Protein AF-A0A5J4UL26-F1 (afdb_monomer)

Solvent-accessible surface area (backbone atoms only — not comparable to full-atom values): 7732 Å² total; per-residue (Å²): 136,84,80,80,78,84,70,82,71,96,70,78,95,77,66,82,80,47,79,74,49,53,71,58,47,52,60,52,36,50,52,36,59,71,44,90,55,64,86,39,31,56,64,30,48,54,52,50,44,49,53,55,70,75,42,87,84,59,65,66,56,48,64,74,66,51,43,64,68,63,38,46,63,38,52,70,43,88,66,84,44,71,52,23,55,46,32,48,51,43,52,50,53,51,36,60,73,70,67,49,80,61,59,60,68,65,44,49,62,51,48,56,50,50,57,50,54,54,51,51,54,52,53,58,63,74,74,109

Organism: NCBI:txid222440

Structure (mmCIF, N/CA/C/O backbone):
data_AF-A0A5J4UL26-F1
#
_entry.id   AF-A0A5J4UL26-F1
#
loop_
_atom_site.group_PDB
_atom_site.id
_atom_site.type_symbol
_atom_site.label_atom_id
_atom_site.label_alt_id
_atom_site.label_comp_id
_atom_site.label_asym_id
_atom_site.label_entity_id
_atom_site.label_seq_id
_atom_site.pdbx_PDB_ins_code
_atom_site.Cartn_x
_atom_site.Cartn_y
_atom_site.Cartn_z
_atom_site.occupancy
_atom_site.B_iso_or_equiv
_atom_site.auth_seq_id
_atom_site.auth_comp_id
_atom_site.auth_asym_id
_atom_site.auth_atom_id
_atom_site.pdbx_PDB_model_num
ATOM 1 N N . MET A 1 1 ? -28.692 -30.839 -34.256 1.00 47.53 1 MET A N 1
ATOM 2 C CA . MET A 1 1 ? -27.497 -29.972 -34.212 1.00 47.53 1 MET A CA 1
ATOM 3 C C . MET A 1 1 ? -27.631 -29.111 -32.969 1.00 47.53 1 MET A C 1
ATOM 5 O O . MET A 1 1 ? -28.395 -28.155 -32.971 1.00 47.53 1 MET A O 1
ATOM 9 N N . GLU A 1 2 ? -27.028 -29.553 -31.869 1.00 42.03 2 GLU A N 1
ATOM 10 C CA . GLU A 1 2 ? -27.125 -28.877 -30.574 1.00 42.03 2 GLU A CA 1
ATOM 11 C C . GLU A 1 2 ? -26.272 -27.605 -30.606 1.00 42.03 2 GLU A C 1
ATOM 13 O O . GLU A 1 2 ? -25.085 -27.645 -30.927 1.00 42.03 2 GLU A O 1
ATOM 18 N N . LYS A 1 3 ? -26.891 -26.452 -30.336 1.00 48.00 3 LYS A N 1
ATOM 19 C CA . LYS A 1 3 ? -26.178 -25.183 -30.181 1.00 48.00 3 LYS A CA 1
ATOM 20 C C . LYS A 1 3 ? -25.558 -25.170 -28.786 1.00 48.00 3 LYS A C 1
ATOM 22 O O . LYS A 1 3 ? -26.253 -24.915 -27.809 1.00 48.00 3 LYS A O 1
ATOM 27 N N . SER A 1 4 ? -24.262 -25.464 -28.705 1.00 47.50 4 SER A N 1
ATOM 28 C CA . SER A 1 4 ? -23.467 -25.239 -27.498 1.00 47.50 4 SER A CA 1
ATOM 29 C C . SER A 1 4 ? -23.417 -23.737 -27.214 1.00 47.50 4 SER A C 1
ATOM 31 O O . SER A 1 4 ? -22.804 -22.964 -27.953 1.00 47.50 4 SER A O 1
ATOM 33 N N . THR A 1 5 ? -24.124 -23.315 -26.169 1.00 51.06 5 THR A N 1
ATOM 34 C CA . THR A 1 5 ? -24.055 -21.962 -25.622 1.00 51.06 5 THR A CA 1
ATOM 35 C C . THR A 1 5 ? -22.701 -21.816 -24.940 1.00 51.06 5 THR A C 1
ATOM 37 O O . THR A 1 5 ? -22.541 -22.181 -23.777 1.00 51.06 5 THR A O 1
ATOM 40 N N . PHE A 1 6 ? -21.711 -21.321 -25.685 1.00 50.19 6 PHE A N 1
ATOM 41 C CA . PHE A 1 6 ? -20.407 -20.954 -25.145 1.00 50.19 6 PHE A CA 1
ATOM 42 C C . PHE A 1 6 ? -20.611 -19.909 -24.044 1.00 50.19 6 PHE A C 1
ATOM 44 O O . PHE A 1 6 ? -20.910 -18.743 -24.300 1.00 50.19 6 PHE A O 1
ATOM 51 N N . ARG A 1 7 ? -20.512 -20.361 -22.797 1.00 47.59 7 ARG A N 1
ATOM 52 C CA . ARG A 1 7 ? -20.460 -19.517 -21.613 1.00 47.59 7 ARG A CA 1
ATOM 53 C C . ARG A 1 7 ? -18.975 -19.218 -21.418 1.00 47.59 7 ARG A C 1
ATOM 55 O O . ARG A 1 7 ? -18.245 -20.163 -21.126 1.00 47.59 7 ARG A O 1
ATOM 62 N N . PRO A 1 8 ? -18.489 -17.981 -21.619 1.00 49.09 8 PRO A N 1
ATOM 63 C CA . PRO A 1 8 ? -17.109 -17.692 -21.281 1.00 49.09 8 PRO A CA 1
ATOM 64 C C . PRO A 1 8 ? -16.991 -17.872 -19.770 1.00 49.09 8 PRO A C 1
ATOM 66 O O . PRO A 1 8 ? -17.670 -17.198 -18.988 1.00 49.09 8 PRO A O 1
ATOM 69 N N . GLU A 1 9 ? -16.208 -18.870 -19.374 1.00 38.94 9 GLU A N 1
ATOM 70 C CA . GLU A 1 9 ? -15.884 -19.092 -17.982 1.00 38.94 9 GLU A CA 1
ATOM 71 C C . GLU A 1 9 ? -15.247 -17.828 -17.413 1.00 38.94 9 GLU A C 1
ATOM 73 O O . GLU A 1 9 ? -14.432 -17.157 -18.046 1.00 38.94 9 GLU A O 1
ATOM 78 N N . LYS A 1 10 ? -15.666 -17.493 -16.197 1.00 47.75 10 LYS A N 1
ATOM 79 C CA . LYS A 1 10 ? -15.211 -16.350 -15.408 1.00 47.75 10 LYS A CA 1
ATOM 80 C C . LYS A 1 10 ? -13.817 -16.640 -14.835 1.00 47.75 10 LYS A C 1
ATOM 82 O O . LYS A 1 10 ? -13.598 -16.530 -13.632 1.00 47.75 10 LYS A O 1
ATOM 87 N N . THR A 1 11 ? -12.889 -17.046 -15.692 1.00 44.19 11 THR A N 1
ATOM 88 C CA . THR A 1 11 ? -11.565 -17.515 -15.295 1.00 44.19 11 THR A CA 1
ATOM 89 C C . THR A 1 11 ? -10.523 -16.622 -15.954 1.00 44.19 11 THR A C 1
ATOM 91 O O . THR A 1 11 ? -10.322 -16.655 -17.162 1.00 44.19 11 THR A O 1
ATOM 94 N N . SER A 1 12 ? -9.873 -15.814 -15.113 1.00 45.41 12 SER A N 1
ATOM 95 C CA . SER A 1 12 ? -8.717 -14.963 -15.412 1.00 45.41 12 SER A CA 1
ATOM 96 C C . SER A 1 12 ? -8.968 -13.750 -16.320 1.00 45.41 12 SER A C 1
ATOM 98 O O . SER A 1 12 ? -8.568 -13.706 -17.479 1.00 45.41 12 SER A O 1
ATOM 100 N N . LEU A 1 13 ? -9.561 -12.699 -15.743 1.00 43.75 13 LEU A N 1
ATOM 101 C CA . LEU A 1 13 ? -9.476 -11.333 -16.275 1.00 43.75 13 LEU A CA 1
ATOM 102 C C . LEU A 1 13 ? -8.245 -10.595 -15.709 1.00 43.75 13 LEU A C 1
ATOM 104 O O . LEU A 1 13 ? -8.324 -9.419 -15.380 1.00 43.75 13 LEU A O 1
ATOM 108 N N . PHE A 1 14 ? -7.123 -11.288 -15.529 1.00 49.56 14 PHE A N 1
ATOM 109 C CA . PHE A 1 14 ? -5.847 -10.649 -15.205 1.00 49.56 14 PHE A CA 1
ATOM 110 C C . PHE A 1 14 ? -4.934 -10.815 -16.414 1.00 49.56 14 PHE A C 1
ATOM 112 O O . PHE A 1 14 ? -3.954 -11.552 -16.407 1.00 49.56 14 PHE A O 1
ATOM 119 N N . GLY A 1 15 ? -5.365 -10.189 -17.512 1.00 45.28 15 GLY A N 1
ATOM 120 C CA . GLY A 1 15 ? -4.507 -9.940 -18.658 1.00 45.28 15 GLY A CA 1
ATOM 121 C C . GLY A 1 15 ? -3.487 -8.883 -18.264 1.00 45.28 15 GLY A C 1
ATOM 122 O O . GLY A 1 15 ? -3.839 -7.921 -17.587 1.00 45.28 15 GLY A O 1
ATOM 123 N N . THR A 1 16 ? -2.240 -9.102 -18.668 1.00 46.72 16 THR A N 1
ATOM 124 C CA . THR A 1 16 ? -1.114 -8.165 -18.597 1.00 46.72 16 THR A CA 1
ATOM 125 C C . THR A 1 16 ? -1.586 -6.715 -18.701 1.00 46.72 16 THR A C 1
ATOM 127 O O . THR A 1 16 ? -1.976 -6.277 -19.784 1.00 46.72 16 THR A O 1
ATOM 130 N N . THR A 1 17 ? -1.595 -5.995 -17.577 1.00 55.56 17 THR A N 1
ATOM 131 C CA . THR A 1 17 ? -1.990 -4.583 -17.539 1.00 55.56 17 THR A CA 1
ATOM 132 C C . THR A 1 17 ? -1.003 -3.812 -18.411 1.00 55.56 17 THR A C 1
ATOM 134 O O . THR A 1 17 ? 0.181 -3.733 -18.089 1.00 55.56 17 THR A O 1
ATOM 137 N N . THR A 1 18 ? -1.447 -3.302 -19.559 1.00 56.59 18 THR A N 1
ATOM 138 C CA . THR A 1 18 ? -0.578 -2.557 -20.477 1.00 56.59 18 THR A CA 1
ATOM 139 C C . THR A 1 18 ? -0.162 -1.233 -19.826 1.00 56.59 18 THR A C 1
ATOM 141 O O . THR A 1 18 ? -0.927 -0.654 -19.059 1.00 56.59 18 THR A O 1
ATOM 144 N N . GLY A 1 19 ? 1.015 -0.683 -20.152 1.00 55.31 19 GLY A N 1
ATOM 145 C CA . GLY A 1 19 ? 1.493 0.576 -19.546 1.00 55.31 19 GLY A CA 1
ATOM 146 C C . GLY A 1 19 ? 0.530 1.772 -19.694 1.00 55.31 19 GLY A C 1
ATOM 147 O O . GLY A 1 19 ? 0.497 2.652 -18.839 1.00 55.31 19 GLY A O 1
ATOM 148 N N . SER A 1 20 ? -0.321 1.781 -20.729 1.00 53.41 20 SER A N 1
ATOM 149 C CA . SER A 1 20 ? -1.401 2.770 -20.900 1.00 53.41 20 SER A CA 1
ATOM 1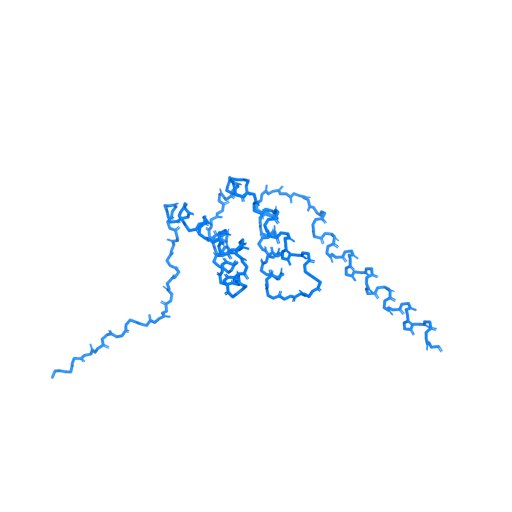50 C C . SER A 1 20 ? -2.544 2.606 -19.886 1.00 53.41 20 SER A C 1
ATOM 152 O O . SER A 1 20 ? -3.169 3.592 -19.492 1.00 53.41 20 SER A O 1
ATOM 154 N N . ASP A 1 21 ? -2.816 1.380 -19.445 1.00 62.62 21 ASP A N 1
ATOM 155 C CA . ASP A 1 21 ? -3.863 1.081 -18.468 1.00 62.62 21 ASP A CA 1
ATOM 156 C C . ASP A 1 21 ? -3.418 1.525 -17.071 1.00 62.62 21 ASP A C 1
ATOM 158 O O . ASP A 1 21 ? -4.191 2.130 -16.334 1.00 62.62 21 ASP A O 1
ATOM 162 N N . VAL A 1 22 ? -2.133 1.358 -16.745 1.00 66.38 22 VAL A N 1
ATOM 163 C CA . VAL A 1 22 ? -1.528 1.794 -15.473 1.00 66.38 22 VAL A CA 1
ATOM 164 C C . VAL A 1 22 ? -1.724 3.301 -15.225 1.00 66.38 22 VAL A C 1
ATOM 166 O O . VAL A 1 22 ? -2.057 3.709 -14.109 1.00 66.38 22 VAL A O 1
ATOM 169 N N . ILE A 1 23 ? -1.617 4.131 -16.273 1.00 68.62 23 ILE A N 1
ATOM 170 C CA . ILE A 1 23 ? -1.770 5.600 -16.197 1.00 68.62 23 ILE A CA 1
ATOM 171 C C . ILE A 1 23 ? -3.187 6.019 -15.777 1.00 68.62 23 ILE A C 1
ATOM 173 O O . ILE A 1 23 ? -3.352 7.060 -15.139 1.00 68.62 23 ILE A O 1
ATOM 177 N N . THR A 1 24 ? -4.205 5.225 -16.116 1.00 77.94 24 THR A N 1
ATOM 178 C CA . THR A 1 24 ? -5.614 5.531 -15.810 1.00 77.94 24 THR A CA 1
ATOM 179 C C . THR A 1 24 ? -6.129 4.771 -14.590 1.00 77.94 24 THR A C 1
ATOM 181 O O . THR A 1 24 ? -6.946 5.298 -13.834 1.00 77.94 24 THR A O 1
ATOM 184 N N . ILE A 1 25 ? -5.614 3.564 -14.3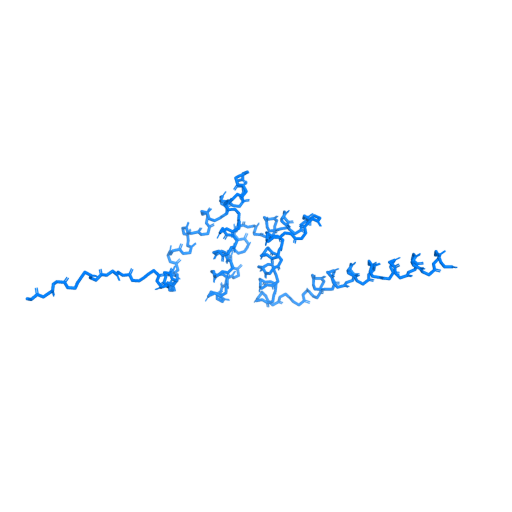50 1.00 85.00 25 ILE A N 1
ATOM 185 C CA . ILE A 1 25 ? -6.018 2.705 -13.239 1.00 85.00 25 ILE A CA 1
ATOM 186 C C . ILE A 1 25 ? -5.486 3.244 -11.912 1.00 85.00 25 ILE A C 1
ATOM 188 O O . ILE A 1 25 ? -6.263 3.345 -10.967 1.00 85.00 25 ILE A O 1
ATOM 192 N N . ILE A 1 26 ? -4.208 3.638 -11.823 1.00 84.81 26 ILE A N 1
ATOM 193 C CA . ILE A 1 26 ? -3.626 4.095 -10.549 1.00 84.81 26 ILE A CA 1
ATOM 194 C C . ILE A 1 26 ? -4.384 5.299 -9.959 1.00 84.81 26 ILE A C 1
ATOM 196 O O . ILE A 1 26 ? -4.765 5.213 -8.791 1.00 84.81 26 ILE A O 1
ATOM 200 N N . PRO A 1 27 ? -4.667 6.388 -10.708 1.00 88.81 27 PRO A N 1
ATOM 201 C CA . PRO A 1 27 ? -5.445 7.507 -10.174 1.00 88.81 27 PRO A CA 1
ATOM 202 C C . PRO A 1 27 ? -6.823 7.095 -9.648 1.00 88.81 27 PRO A C 1
ATOM 204 O O . PRO A 1 27 ? -7.233 7.562 -8.590 1.00 88.81 27 PRO A O 1
ATOM 207 N N . ARG A 1 28 ? -7.517 6.187 -10.350 1.00 91.44 28 ARG A N 1
ATOM 208 C CA . ARG A 1 28 ? -8.816 5.664 -9.906 1.00 91.44 28 ARG A CA 1
ATOM 209 C C . ARG A 1 28 ? -8.683 4.898 -8.591 1.00 91.44 28 ARG A C 1
ATOM 211 O O . ARG A 1 28 ? -9.452 5.138 -7.672 1.00 91.44 28 ARG A O 1
ATOM 218 N N . LEU A 1 29 ? -7.695 4.008 -8.488 1.00 91.12 29 LEU A N 1
ATOM 219 C CA . LEU A 1 29 ? -7.460 3.242 -7.263 1.00 91.12 29 LEU A CA 1
ATOM 220 C C . LEU A 1 29 ? -7.104 4.154 -6.082 1.00 91.12 29 LEU A C 1
ATOM 222 O O . LEU A 1 29 ? -7.537 3.895 -4.969 1.00 91.12 29 LEU A O 1
ATOM 226 N N . ILE A 1 30 ? -6.349 5.232 -6.311 1.00 90.56 30 ILE A N 1
ATOM 227 C CA . ILE A 1 30 ? -6.054 6.225 -5.267 1.00 90.56 30 ILE A CA 1
ATOM 228 C C . ILE A 1 30 ? -7.337 6.902 -4.795 1.00 90.56 30 ILE A C 1
ATOM 230 O O . ILE A 1 30 ? -7.565 6.977 -3.594 1.00 90.56 30 ILE A O 1
ATOM 234 N N . GLN A 1 31 ? -8.199 7.321 -5.722 1.00 92.19 31 GLN A N 1
ATOM 235 C CA . GLN A 1 31 ? -9.489 7.914 -5.377 1.00 92.19 31 GLN A CA 1
ATOM 236 C C . GLN A 1 31 ? -10.352 6.950 -4.546 1.00 92.19 31 GLN A C 1
ATOM 238 O O . GLN A 1 31 ? -10.984 7.374 -3.579 1.00 92.19 31 GLN A O 1
ATOM 243 N N . ASP A 1 32 ? -10.349 5.660 -4.889 1.00 93.56 32 ASP A N 1
ATOM 244 C CA . ASP A 1 32 ? -11.052 4.630 -4.121 1.00 93.56 32 ASP A CA 1
ATOM 245 C C . ASP A 1 32 ? -10.494 4.509 -2.686 1.00 93.56 32 ASP A C 1
ATOM 247 O O . ASP A 1 32 ? -11.273 4.340 -1.755 1.00 93.56 32 ASP A O 1
ATOM 251 N N . LEU A 1 33 ? -9.173 4.641 -2.486 1.00 92.25 33 LEU A N 1
ATOM 252 C CA . LEU A 1 33 ? -8.498 4.576 -1.172 1.00 92.25 33 LEU A CA 1
ATOM 253 C C . LEU A 1 33 ? -8.616 5.860 -0.332 1.00 92.25 33 LEU A C 1
ATOM 255 O O . LEU A 1 33 ? -8.506 5.822 0.899 1.00 92.25 33 LEU A O 1
ATOM 259 N N . GLU A 1 34 ? -8.780 7.007 -0.987 1.00 91.69 34 GLU A N 1
ATOM 260 C CA . GLU A 1 34 ? -9.009 8.302 -0.338 1.00 91.69 34 GLU A CA 1
ATOM 261 C C . GLU A 1 34 ? -10.469 8.491 0.082 1.00 91.69 34 GLU A C 1
ATOM 263 O O . GLU A 1 34 ? -10.745 9.291 0.975 1.00 91.69 34 GLU A O 1
ATOM 268 N N . SER A 1 35 ? -11.386 7.752 -0.543 1.00 91.12 35 SER A N 1
ATOM 269 C CA . SER A 1 35 ? -12.812 7.786 -0.241 1.00 91.12 35 SER A CA 1
ATOM 270 C C . SER A 1 35 ? -13.119 7.392 1.209 1.00 91.12 35 SER A C 1
ATOM 272 O O . SER A 1 35 ? -12.395 6.629 1.842 1.00 91.12 35 SER A O 1
ATOM 274 N N . ASP A 1 36 ? -14.256 7.857 1.724 1.00 88.94 36 ASP A N 1
ATOM 275 C CA . ASP A 1 36 ? -14.810 7.376 2.997 1.00 88.94 36 ASP A CA 1
ATOM 276 C C . ASP A 1 36 ? -15.569 6.044 2.835 1.00 88.94 36 ASP A C 1
ATOM 278 O O . ASP A 1 36 ? -16.028 5.443 3.810 1.00 88.94 36 ASP A O 1
ATOM 282 N N . VAL A 1 37 ? -15.730 5.565 1.597 1.00 90.44 37 VAL A N 1
ATOM 283 C CA . VAL A 1 37 ? -16.466 4.340 1.287 1.00 90.44 37 VAL A CA 1
ATOM 284 C C . VAL A 1 37 ? -15.553 3.118 1.462 1.00 90.44 37 VAL A C 1
ATOM 286 O O . VAL A 1 37 ? -14.946 2.611 0.521 1.00 90.44 37 VAL A O 1
ATOM 289 N N . THR A 1 38 ? -15.498 2.599 2.689 1.00 86.75 38 THR A N 1
ATOM 290 C CA . THR A 1 38 ? -14.546 1.551 3.108 1.00 86.75 38 THR A CA 1
ATOM 291 C C . THR A 1 38 ? -14.626 0.232 2.334 1.00 86.75 38 THR A C 1
ATOM 293 O O . THR A 1 38 ? -13.630 -0.480 2.217 1.00 86.75 38 THR A O 1
ATOM 296 N N . ASN A 1 39 ? -15.776 -0.108 1.741 1.00 92.19 39 ASN A N 1
ATOM 297 C CA . ASN A 1 39 ? -15.901 -1.322 0.927 1.00 92.19 39 ASN A CA 1
ATOM 298 C C . ASN A 1 39 ? -15.122 -1.251 -0.404 1.00 92.19 39 ASN A C 1
ATOM 300 O O . ASN A 1 39 ? -14.947 -2.284 -1.053 1.00 92.19 39 ASN A O 1
ATOM 304 N N . LEU A 1 40 ? -14.648 -0.065 -0.801 1.00 93.25 40 LEU A N 1
ATOM 305 C CA . LEU A 1 40 ? -13.806 0.138 -1.980 1.00 93.25 40 LEU A CA 1
ATOM 306 C C . LEU A 1 40 ? -12.319 -0.085 -1.679 1.00 93.25 40 LEU A C 1
ATOM 308 O O . LEU A 1 40 ? -11.551 -0.404 -2.586 1.00 93.25 40 LEU A O 1
ATOM 312 N N . HIS A 1 41 ? -11.906 0.013 -0.414 1.00 93.50 41 HIS A N 1
ATOM 313 C CA . HIS A 1 41 ? -10.492 -0.015 -0.049 1.00 93.50 41 HIS A CA 1
ATOM 314 C C . HIS A 1 41 ? -9.837 -1.368 -0.324 1.00 93.50 41 HIS A C 1
ATOM 316 O O . HIS A 1 41 ? -8.824 -1.439 -1.012 1.00 93.50 41 HIS A O 1
ATOM 322 N N . ILE A 1 42 ? -10.422 -2.462 0.172 1.00 93.88 42 ILE A N 1
ATOM 323 C CA . ILE A 1 42 ? -9.884 -3.818 -0.017 1.00 93.88 42 ILE A CA 1
ATOM 324 C C . ILE A 1 42 ? -9.718 -4.176 -1.506 1.00 93.88 42 ILE A C 1
ATOM 326 O O . ILE A 1 42 ? -8.618 -4.589 -1.893 1.00 93.88 42 ILE A O 1
ATOM 330 N N . PRO A 1 43 ? -10.742 -4.036 -2.376 1.00 94.31 43 PRO A N 1
ATOM 331 C CA . PRO A 1 43 ? -10.565 -4.335 -3.792 1.00 94.31 43 PRO A CA 1
ATOM 332 C C . PRO A 1 43 ? -9.547 -3.403 -4.460 1.00 94.31 43 PRO A C 1
ATOM 334 O O . PRO A 1 43 ? -8.807 -3.867 -5.332 1.00 94.31 43 PRO A O 1
ATOM 337 N N . ALA A 1 44 ? -9.456 -2.137 -4.035 1.00 92.88 44 ALA A N 1
ATOM 338 C CA . ALA A 1 44 ? -8.459 -1.209 -4.551 1.00 92.88 44 ALA A CA 1
ATOM 339 C C . ALA A 1 44 ? -7.032 -1.623 -4.162 1.00 92.88 44 ALA A C 1
ATOM 341 O O . ALA A 1 44 ? -6.183 -1.751 -5.042 1.00 92.88 44 ALA A O 1
ATOM 342 N N . LEU A 1 45 ? -6.783 -1.935 -2.884 1.00 93.75 45 LEU A N 1
ATOM 343 C CA . LEU A 1 45 ? -5.491 -2.418 -2.380 1.00 93.75 45 LEU A CA 1
ATOM 344 C C . LEU A 1 45 ? -5.052 -3.717 -3.071 1.00 93.75 45 LEU A C 1
ATOM 346 O O . LEU A 1 45 ? -3.891 -3.850 -3.451 1.00 93.75 45 LEU A O 1
ATOM 350 N N . ARG A 1 46 ? -5.968 -4.669 -3.294 1.00 93.62 46 ARG A N 1
ATOM 351 C CA . ARG A 1 46 ? -5.658 -5.921 -4.011 1.00 93.62 46 ARG A CA 1
ATOM 352 C C . ARG A 1 46 ? -5.210 -5.665 -5.448 1.00 93.62 46 ARG A C 1
ATOM 354 O O . ARG A 1 46 ? -4.218 -6.239 -5.888 1.00 93.62 46 ARG A O 1
ATOM 361 N N . GLN A 1 47 ? -5.919 -4.798 -6.172 1.00 90.25 47 GLN A N 1
ATOM 362 C CA . GLN A 1 47 ? -5.516 -4.419 -7.530 1.00 90.25 47 GLN A CA 1
ATOM 363 C C . GLN A 1 47 ? -4.177 -3.679 -7.527 1.00 90.25 47 GLN A C 1
ATOM 365 O O . GLN A 1 47 ? -3.335 -3.938 -8.382 1.00 90.25 47 GLN A O 1
ATOM 370 N N . PHE A 1 48 ? -3.956 -2.821 -6.532 1.00 88.31 48 PHE A N 1
ATOM 371 C CA . PHE A 1 48 ? -2.700 -2.107 -6.346 1.00 88.31 48 PHE A CA 1
ATOM 372 C C . PHE A 1 48 ? -1.513 -3.058 -6.172 1.00 88.31 48 PHE A C 1
ATOM 374 O O . PHE A 1 48 ? -0.489 -2.903 -6.834 1.00 88.31 48 PHE A O 1
ATOM 381 N N . LEU A 1 49 ? -1.669 -4.071 -5.315 1.00 88.31 49 LEU A N 1
ATOM 382 C CA . LEU A 1 49 ? -0.651 -5.089 -5.085 1.00 88.31 49 LEU A CA 1
ATOM 383 C C . LEU A 1 49 ? -0.328 -5.859 -6.369 1.00 88.31 49 LEU A C 1
ATOM 385 O O . LEU A 1 49 ? 0.845 -6.056 -6.663 1.00 88.31 49 LEU A O 1
ATOM 389 N N . ASN A 1 50 ? -1.337 -6.242 -7.152 1.00 87.56 50 ASN A N 1
ATOM 390 C CA . ASN A 1 50 ? -1.118 -6.947 -8.417 1.00 87.56 50 ASN A CA 1
ATOM 391 C C . ASN A 1 50 ? -0.299 -6.102 -9.404 1.00 87.56 50 ASN A C 1
ATOM 393 O O . ASN A 1 50 ? 0.698 -6.585 -9.928 1.00 87.56 50 ASN A O 1
ATOM 397 N N . ILE A 1 51 ? -0.653 -4.824 -9.584 1.00 83.06 51 ILE A N 1
ATOM 398 C CA . ILE A 1 51 ? 0.092 -3.899 -10.458 1.00 83.06 51 ILE A CA 1
ATOM 399 C C . ILE A 1 51 ? 1.547 -3.769 -9.998 1.00 83.06 51 ILE A C 1
ATOM 401 O O . ILE A 1 51 ? 2.469 -3.807 -10.811 1.00 83.06 51 ILE A O 1
ATOM 405 N N . ILE A 1 52 ? 1.763 -3.640 -8.685 1.00 79.62 52 ILE A N 1
ATOM 406 C CA . ILE A 1 52 ? 3.112 -3.559 -8.120 1.00 79.62 52 ILE A CA 1
ATOM 407 C C . ILE A 1 52 ? 3.874 -4.845 -8.356 1.00 79.62 52 ILE A C 1
ATOM 409 O O . ILE A 1 52 ? 5.067 -4.765 -8.605 1.00 79.62 52 ILE A O 1
ATOM 413 N N . LEU A 1 53 ? 3.239 -6.011 -8.239 1.00 82.69 53 LEU A N 1
ATOM 414 C CA . LEU A 1 53 ? 3.910 -7.288 -8.439 1.00 82.69 53 LEU A CA 1
ATOM 415 C C . LEU A 1 53 ? 4.313 -7.494 -9.902 1.00 82.69 53 LEU A C 1
ATOM 417 O O . LEU A 1 53 ? 5.450 -7.915 -10.130 1.00 82.69 53 LEU A O 1
ATOM 421 N N . ASP A 1 54 ? 3.433 -7.130 -10.836 1.00 78.12 54 ASP A N 1
ATOM 422 C CA . ASP A 1 54 ? 3.599 -7.327 -12.279 1.00 78.12 54 ASP A CA 1
ATOM 423 C C . ASP A 1 54 ? 4.625 -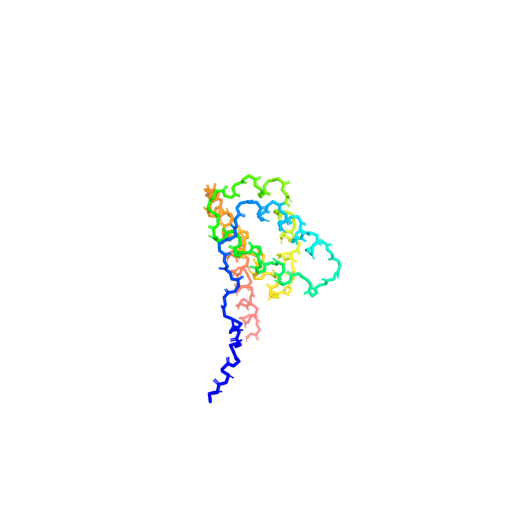6.377 -12.913 1.00 78.12 54 ASP A C 1
ATOM 425 O O . ASP A 1 54 ? 5.336 -6.774 -13.836 1.00 78.12 54 ASP A O 1
ATOM 429 N N . ASP A 1 55 ? 4.737 -5.138 -12.425 1.00 68.62 55 ASP A N 1
ATOM 430 C CA . ASP A 1 55 ? 5.646 -4.141 -12.999 1.00 68.62 55 ASP A CA 1
ATOM 431 C C . ASP A 1 55 ? 6.839 -3.849 -12.061 1.00 68.62 55 ASP A C 1
ATOM 433 O O . ASP A 1 55 ? 6.714 -3.429 -10.902 1.00 68.62 55 ASP A O 1
ATOM 437 N N . HIS A 1 56 ? 8.037 -4.160 -12.563 1.00 59.44 56 HIS A N 1
ATOM 438 C CA . HIS A 1 56 ? 9.306 -4.075 -11.845 1.00 59.44 56 HIS A CA 1
ATOM 439 C C . HIS A 1 56 ? 9.978 -2.691 -11.942 1.00 59.44 56 HIS A C 1
ATOM 441 O O . HIS A 1 56 ? 10.831 -2.395 -11.105 1.00 59.44 56 HIS A O 1
ATOM 447 N N . GLU A 1 57 ? 9.584 -1.815 -12.879 1.00 56.44 57 GLU A N 1
ATOM 448 C CA . GLU A 1 57 ? 10.194 -0.480 -13.099 1.00 56.44 57 GLU A CA 1
ATOM 449 C C . GLU A 1 57 ? 9.424 0.652 -12.403 1.00 56.44 57 GLU A C 1
ATOM 451 O O . GLU A 1 57 ? 9.429 1.827 -12.765 1.00 56.44 57 GLU A O 1
ATOM 456 N N . ASN A 1 58 ? 8.789 0.289 -11.303 1.00 60.16 58 ASN A N 1
ATOM 457 C CA . ASN A 1 58 ? 7.739 1.041 -10.653 1.00 60.16 58 ASN A CA 1
ATOM 458 C C . ASN A 1 58 ? 8.236 2.136 -9.673 1.00 60.16 58 ASN A C 1
ATOM 460 O O . ASN A 1 58 ? 7.542 2.536 -8.737 1.00 60.16 58 ASN A O 1
ATOM 464 N N . LYS A 1 59 ? 9.449 2.661 -9.869 1.00 61.50 59 LYS A N 1
ATOM 465 C CA . LYS A 1 59 ? 10.030 3.671 -8.963 1.00 61.50 59 LYS A CA 1
ATOM 466 C C . LYS A 1 59 ? 9.310 5.018 -9.050 1.00 61.50 59 LYS A C 1
ATOM 468 O O . LYS A 1 59 ? 8.974 5.603 -8.019 1.00 61.50 59 LYS A O 1
ATOM 473 N N . ASP A 1 60 ? 9.002 5.475 -10.260 1.00 64.56 60 ASP A N 1
ATOM 474 C CA . ASP A 1 60 ? 8.586 6.864 -10.490 1.00 64.56 60 ASP A CA 1
ATOM 475 C C . ASP A 1 60 ? 7.180 7.198 -9.980 1.00 64.56 60 ASP A C 1
ATOM 477 O O . ASP A 1 60 ? 6.917 8.313 -9.525 1.00 64.56 60 ASP A O 1
ATOM 481 N N . TRP A 1 61 ? 6.253 6.244 -9.994 1.00 70.62 61 TRP A N 1
ATOM 482 C CA . TRP A 1 61 ? 4.867 6.520 -9.617 1.00 70.62 61 TRP A CA 1
ATOM 483 C C . TRP A 1 61 ? 4.634 6.489 -8.102 1.00 70.62 61 TRP A C 1
ATOM 485 O O . TRP A 1 61 ? 3.766 7.215 -7.617 1.00 70.62 61 TRP A O 1
ATOM 495 N N . THR A 1 62 ? 5.437 5.741 -7.333 1.00 67.94 62 THR A N 1
ATOM 496 C CA . THR A 1 62 ? 5.364 5.763 -5.858 1.00 67.94 62 THR A CA 1
ATOM 497 C C . THR A 1 62 ? 5.592 7.178 -5.308 1.00 67.94 62 THR A C 1
ATOM 499 O O . THR A 1 62 ? 4.886 7.614 -4.394 1.00 67.94 62 THR A O 1
ATOM 502 N N . LEU A 1 63 ? 6.512 7.925 -5.934 1.00 69.62 63 LEU A N 1
ATOM 503 C CA . LEU A 1 63 ? 6.770 9.342 -5.678 1.00 69.62 63 LEU A CA 1
ATOM 504 C C . LEU A 1 63 ? 5.697 10.239 -6.303 1.00 69.62 63 LEU A C 1
ATOM 506 O O . LEU A 1 63 ? 5.154 11.106 -5.616 1.00 69.62 63 LEU A O 1
ATOM 510 N N . LYS A 1 64 ? 5.348 10.009 -7.578 1.00 75.88 64 LYS A N 1
ATOM 511 C CA . LYS A 1 64 ? 4.337 10.790 -8.318 1.00 75.88 64 LYS A CA 1
ATOM 512 C C . LYS A 1 64 ? 2.999 10.880 -7.584 1.00 75.88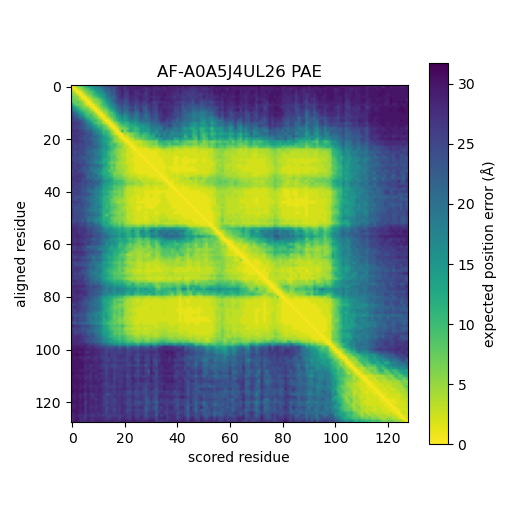 64 LYS A C 1
ATOM 514 O O . LYS A 1 64 ? 2.371 11.934 -7.592 1.00 75.88 64 LYS A O 1
ATOM 519 N N . TYR A 1 65 ? 2.574 9.787 -6.955 1.00 77.75 65 TYR A N 1
ATOM 520 C CA . TYR A 1 65 ? 1.266 9.670 -6.317 1.00 77.75 65 TYR A CA 1
ATOM 521 C C . TYR A 1 65 ? 1.302 9.754 -4.788 1.00 77.75 65 TYR A C 1
ATOM 523 O O . TYR A 1 65 ? 0.272 9.549 -4.155 1.00 77.75 65 TYR A O 1
ATOM 531 N N . LYS A 1 66 ? 2.457 10.061 -4.176 1.00 81.12 66 LYS A N 1
ATOM 532 C CA . LYS A 1 66 ? 2.612 10.142 -2.708 1.00 81.12 66 LYS A CA 1
ATOM 533 C C . LYS A 1 66 ? 2.040 8.908 -1.994 1.00 81.12 66 LYS A C 1
ATOM 535 O O . LYS A 1 66 ? 1.305 9.013 -1.013 1.00 81.12 66 LYS A O 1
ATOM 540 N N . LEU A 1 67 ? 2.402 7.728 -2.491 1.00 81.00 67 LEU A N 1
ATOM 541 C CA . LEU A 1 67 ? 1.772 6.475 -2.082 1.00 81.00 67 LEU A CA 1
ATOM 542 C C . LEU A 1 67 ? 2.034 6.101 -0.615 1.00 81.00 67 LEU A C 1
ATOM 544 O O . LEU A 1 67 ? 1.196 5.494 0.044 1.00 81.00 67 LEU A O 1
ATOM 548 N N . MET A 1 68 ? 3.205 6.484 -0.105 1.00 81.19 68 MET A N 1
ATOM 549 C CA . MET A 1 68 ? 3.649 6.183 1.258 1.00 81.19 68 MET A CA 1
ATOM 550 C C . MET A 1 68 ? 2.680 6.748 2.322 1.00 81.19 68 MET A C 1
ATOM 552 O O . MET A 1 68 ? 2.156 5.961 3.110 1.00 81.19 68 MET A O 1
ATOM 556 N N . PRO A 1 69 ? 2.354 8.060 2.338 1.00 83.81 69 PRO A N 1
ATOM 557 C CA . PRO A 1 69 ? 1.314 8.611 3.211 1.00 83.81 69 PRO A CA 1
ATOM 558 C C . PRO A 1 69 ? -0.046 7.911 3.112 1.00 83.81 69 PRO A C 1
ATOM 560 O O . PRO A 1 69 ? -0.668 7.653 4.141 1.00 83.81 69 PRO A O 1
ATOM 563 N N . LEU A 1 70 ? -0.494 7.594 1.892 1.00 87.25 70 LEU A N 1
ATOM 564 C CA . LEU A 1 70 ? -1.799 6.976 1.648 1.00 87.25 70 LEU A CA 1
ATOM 565 C C . LEU A 1 70 ? -1.890 5.588 2.293 1.00 87.25 70 LEU A C 1
ATOM 567 O O . LEU A 1 70 ? -2.850 5.292 2.997 1.00 87.25 70 LEU A O 1
ATOM 571 N N . LEU A 1 71 ? -0.867 4.755 2.100 1.00 87.00 71 LEU A N 1
ATOM 572 C CA . LEU A 1 71 ? -0.826 3.400 2.652 1.00 87.00 71 LEU A CA 1
ATOM 573 C C . LEU A 1 71 ? -0.594 3.395 4.169 1.00 87.00 71 LEU A C 1
ATOM 575 O O . LEU A 1 71 ? -1.152 2.557 4.877 1.00 87.00 71 LEU A O 1
ATOM 579 N N . ASN A 1 72 ? 0.167 4.361 4.693 1.00 85.44 72 ASN A N 1
ATOM 580 C CA . ASN A 1 72 ? 0.407 4.488 6.132 1.00 85.44 72 ASN A CA 1
ATOM 581 C C . ASN A 1 72 ? -0.877 4.752 6.939 1.00 85.44 72 ASN A C 1
ATOM 583 O O . ASN A 1 72 ? -0.945 4.338 8.096 1.00 85.44 72 ASN A O 1
ATOM 587 N N . LYS A 1 73 ? -1.917 5.357 6.338 1.00 86.56 73 LYS A N 1
ATOM 588 C CA . LYS A 1 73 ? -3.257 5.499 6.949 1.00 86.56 73 LYS A CA 1
ATOM 589 C C . LYS A 1 73 ? -3.816 4.152 7.418 1.00 86.56 73 LYS A C 1
ATOM 591 O O . LYS A 1 73 ? -4.413 4.076 8.486 1.00 86.56 73 LYS A O 1
ATOM 596 N N . PHE A 1 74 ? -3.601 3.098 6.633 1.00 86.19 74 PHE A N 1
ATOM 597 C CA . PHE A 1 74 ? -4.107 1.755 6.919 1.00 86.19 74 PHE A CA 1
ATOM 598 C C . PHE A 1 74 ? -3.178 0.965 7.848 1.00 86.19 74 PHE A C 1
ATOM 600 O O . PHE A 1 74 ? -3.645 0.150 8.638 1.00 86.19 74 PHE A O 1
ATOM 607 N N . VAL A 1 75 ? -1.866 1.227 7.805 1.00 81.62 75 VAL A N 1
ATOM 608 C CA . VAL A 1 75 ? -0.891 0.592 8.714 1.00 81.62 75 VAL A CA 1
ATOM 609 C C . VAL A 1 75 ? -0.995 1.133 10.140 1.00 81.62 75 VAL A C 1
ATOM 611 O O . VAL A 1 75 ? -0.749 0.398 11.092 1.00 81.62 75 VAL A O 1
ATOM 614 N N . GLY A 1 76 ? -1.410 2.391 10.304 1.00 75.81 76 GLY A N 1
ATOM 615 C CA . GLY A 1 76 ? -1.679 2.986 11.614 1.00 75.81 76 GLY A CA 1
ATOM 616 C C . GLY A 1 76 ? -2.913 2.422 12.327 1.00 75.81 76 GLY A C 1
ATOM 617 O O . GLY A 1 76 ? -3.184 2.821 13.460 1.00 75.81 76 GLY A O 1
ATOM 618 N N . ASN A 1 77 ? -3.671 1.519 11.693 1.00 75.38 77 ASN A N 1
ATOM 619 C CA . ASN A 1 77 ? -4.832 0.901 12.318 1.00 75.38 77 ASN A CA 1
ATOM 620 C C . ASN A 1 77 ? -4.405 -0.090 13.418 1.00 75.38 77 ASN A C 1
ATOM 622 O O . ASN A 1 77 ? -3.595 -0.989 13.192 1.00 75.38 77 ASN A O 1
ATOM 626 N N . VAL A 1 78 ? -4.972 0.070 14.618 1.00 65.56 78 VAL A N 1
ATOM 627 C CA . VAL A 1 78 ? -4.704 -0.793 15.784 1.00 65.56 78 VAL A CA 1
ATOM 628 C C . VAL A 1 78 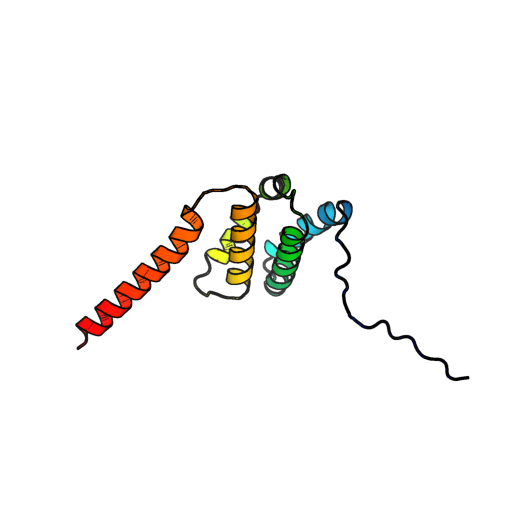? -5.262 -2.200 15.563 1.00 65.56 78 VAL A C 1
ATOM 630 O O . VAL A 1 78 ? -4.681 -3.184 16.028 1.00 65.56 78 VAL A O 1
ATOM 633 N N . GLU A 1 79 ? -6.371 -2.302 14.831 1.00 76.25 79 GLU A N 1
ATOM 634 C CA . GLU A 1 79 ? -6.939 -3.574 14.409 1.00 76.25 79 GLU A CA 1
ATOM 635 C C . GLU A 1 79 ? -6.255 -4.032 13.116 1.00 76.25 79 GLU A C 1
ATOM 637 O O . GLU A 1 79 ? -6.355 -3.382 12.075 1.00 76.25 79 GLU A O 1
ATOM 642 N N . LYS A 1 80 ? -5.541 -5.164 13.182 1.00 81.00 80 LYS A N 1
ATOM 643 C CA . LYS A 1 80 ? -4.827 -5.766 12.042 1.00 81.00 80 LYS A CA 1
ATOM 644 C C . LYS A 1 80 ? -5.815 -6.423 11.068 1.00 81.00 80 LYS A C 1
ATOM 646 O O . LYS A 1 80 ? -5.869 -7.646 10.949 1.00 81.00 80 LYS A O 1
ATOM 651 N N . ASN A 1 81 ? -6.628 -5.601 10.414 1.00 86.88 81 ASN A N 1
ATOM 652 C CA . ASN A 1 81 ? -7.622 -6.011 9.430 1.00 86.88 81 ASN A CA 1
ATOM 653 C C . ASN A 1 81 ? -6.980 -6.284 8.049 1.00 86.88 81 ASN A C 1
ATOM 655 O O . ASN A 1 81 ? -5.766 -6.180 7.860 1.00 86.88 81 ASN A O 1
ATOM 659 N N . GLU A 1 82 ? -7.785 -6.663 7.057 1.00 91.12 82 GLU A N 1
ATOM 660 C CA . GLU A 1 82 ? -7.267 -6.976 5.717 1.00 91.12 82 GLU A CA 1
ATOM 661 C C . GLU A 1 82 ? -6.587 -5.769 5.044 1.00 91.12 82 GLU A C 1
ATOM 663 O O . GLU A 1 82 ? -5.576 -5.933 4.361 1.00 91.12 82 GLU A O 1
ATOM 668 N N . GLU A 1 83 ? -7.082 -4.551 5.281 1.00 90.88 83 GLU A N 1
ATOM 669 C CA . GLU A 1 83 ? -6.475 -3.322 4.759 1.00 90.88 83 GLU A CA 1
ATOM 670 C C . GLU A 1 83 ? -5.062 -3.117 5.319 1.00 90.88 83 GLU A C 1
ATOM 672 O O . GLU A 1 83 ? -4.152 -2.760 4.567 1.00 90.88 83 GLU A O 1
ATOM 677 N N . TYR A 1 84 ? -4.855 -3.403 6.611 1.00 90.25 84 TYR A N 1
ATOM 678 C CA . TYR A 1 84 ? -3.538 -3.397 7.249 1.00 90.25 84 TYR A CA 1
ATOM 679 C C . TYR A 1 84 ? -2.590 -4.400 6.578 1.00 90.25 84 TYR A C 1
ATOM 681 O O . TYR A 1 84 ? -1.462 -4.050 6.214 1.00 90.25 84 TYR A O 1
ATOM 689 N N . VAL A 1 85 ? -3.039 -5.643 6.374 1.00 91.06 85 VAL A N 1
ATOM 690 C CA . VAL A 1 85 ? -2.218 -6.705 5.765 1.00 91.06 85 VAL A CA 1
ATOM 691 C C . VAL A 1 85 ? -1.831 -6.342 4.332 1.00 91.06 85 VAL A C 1
ATOM 693 O O . VAL A 1 85 ? -0.662 -6.448 3.958 1.00 91.06 85 VAL A O 1
ATOM 696 N N . LEU A 1 86 ? -2.784 -5.873 3.528 1.00 93.44 86 LEU A N 1
ATOM 697 C CA . LEU A 1 86 ? -2.520 -5.506 2.140 1.00 93.44 86 LEU A CA 1
ATOM 698 C C . LEU A 1 86 ? -1.609 -4.278 2.048 1.00 93.44 86 LEU A C 1
ATOM 700 O O . LEU A 1 86 ? -0.641 -4.295 1.289 1.00 93.44 86 LEU A O 1
ATOM 704 N N . SER A 1 87 ? -1.860 -3.244 2.852 1.00 90.31 87 SER A N 1
ATOM 705 C CA . SER A 1 87 ? -1.072 -2.006 2.820 1.00 90.31 87 SER A CA 1
ATOM 706 C C . SER A 1 87 ? 0.364 -2.224 3.294 1.00 90.31 87 SER A C 1
ATOM 708 O O . SER A 1 87 ? 1.299 -1.748 2.653 1.00 90.31 87 SER A O 1
ATOM 710 N N . SER A 1 88 ? 0.563 -3.003 4.363 1.00 88.75 88 SER A N 1
ATOM 711 C CA . SER A 1 88 ? 1.905 -3.374 4.837 1.00 88.75 88 SER A CA 1
ATOM 712 C C . SER A 1 88 ? 2.660 -4.233 3.817 1.00 88.75 88 SER A C 1
ATOM 714 O O . SER A 1 88 ? 3.843 -3.996 3.577 1.00 88.75 88 SER A O 1
ATOM 716 N N . THR A 1 89 ? 1.975 -5.166 3.146 1.00 91.44 89 THR A N 1
ATOM 717 C CA . THR A 1 89 ? 2.564 -5.973 2.065 1.00 91.44 89 THR A CA 1
ATOM 718 C C . THR A 1 89 ? 3.009 -5.093 0.899 1.00 91.44 89 THR A C 1
ATOM 720 O O . THR A 1 89 ? 4.135 -5.224 0.422 1.00 91.44 89 THR A O 1
ATOM 723 N N . ILE A 1 90 ? 2.159 -4.162 0.460 1.00 89.25 90 ILE A N 1
ATOM 724 C CA . ILE A 1 90 ? 2.482 -3.232 -0.626 1.00 89.25 90 ILE A CA 1
ATOM 725 C C . ILE A 1 90 ? 3.714 -2.387 -0.275 1.00 89.25 90 ILE A C 1
ATOM 727 O O . ILE A 1 90 ? 4.653 -2.308 -1.069 1.00 89.25 90 ILE A O 1
ATOM 731 N N . LEU A 1 91 ? 3.736 -1.790 0.920 1.00 86.56 91 LEU A N 1
ATOM 732 C CA . LEU A 1 91 ? 4.869 -0.994 1.399 1.00 86.56 91 LEU A CA 1
ATOM 733 C C . LEU A 1 91 ? 6.161 -1.813 1.444 1.00 86.56 91 LEU A C 1
ATOM 735 O O . LEU A 1 91 ? 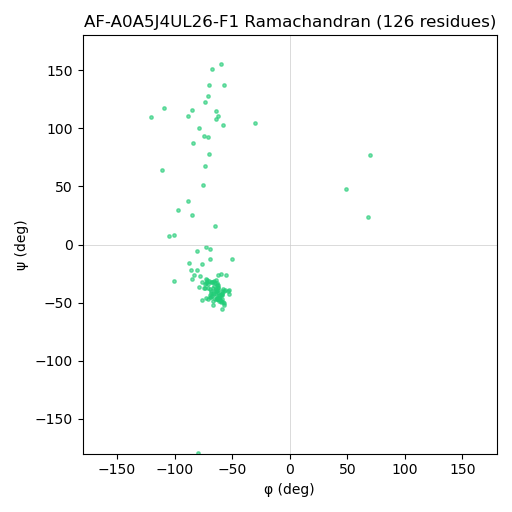7.207 -1.332 1.009 1.00 86.56 91 LEU A O 1
ATOM 739 N N . HIS A 1 92 ? 6.084 -3.059 1.917 1.00 85.31 92 HIS A N 1
ATOM 740 C CA . HIS A 1 92 ? 7.225 -3.965 1.956 1.00 85.31 92 HIS A CA 1
ATOM 741 C C . HIS A 1 92 ? 7.771 -4.256 0.552 1.00 85.31 92 HIS A C 1
ATOM 743 O O . HIS A 1 92 ? 8.973 -4.119 0.321 1.00 85.31 92 HIS A O 1
ATOM 749 N N . VAL A 1 93 ? 6.900 -4.597 -0.404 1.00 84.81 93 VAL A N 1
ATOM 7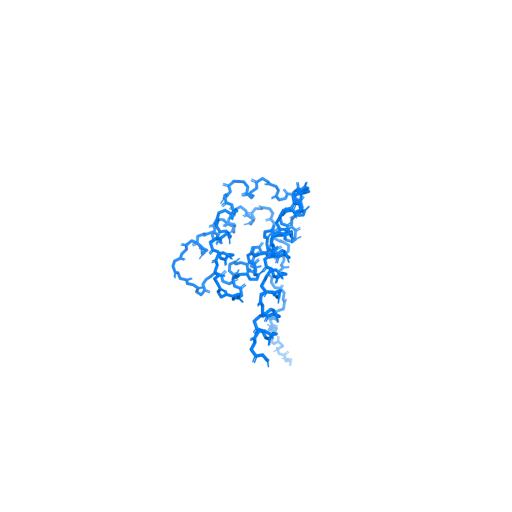50 C CA . VAL A 1 93 ? 7.304 -4.881 -1.789 1.00 84.81 93 VAL A CA 1
ATOM 751 C C . VAL A 1 93 ? 7.957 -3.657 -2.438 1.00 84.81 93 VAL A C 1
ATOM 753 O O . VAL A 1 93 ? 9.001 -3.798 -3.076 1.00 84.81 93 VAL A O 1
ATOM 756 N N . ILE A 1 94 ? 7.395 -2.458 -2.244 1.00 81.00 94 ILE A N 1
ATOM 757 C CA . ILE A 1 94 ? 7.995 -1.207 -2.735 1.00 81.00 94 ILE A CA 1
ATOM 758 C C . ILE A 1 94 ? 9.372 -0.981 -2.101 1.00 81.00 94 ILE A C 1
ATOM 760 O O . ILE A 1 94 ? 10.327 -0.677 -2.814 1.00 81.00 94 ILE A O 1
ATOM 764 N N . GLY A 1 95 ? 9.491 -1.151 -0.780 1.00 78.31 95 GLY A N 1
ATOM 765 C CA . GLY A 1 95 ? 10.752 -0.981 -0.055 1.00 78.31 95 GLY A CA 1
ATOM 766 C C . GLY A 1 95 ? 11.861 -1.887 -0.594 1.00 78.31 95 GLY A C 1
ATOM 767 O O . GLY A 1 95 ? 12.931 -1.397 -0.955 1.00 78.31 95 GLY A O 1
ATOM 768 N N . VAL A 1 96 ? 11.570 -3.185 -0.746 1.00 78.94 96 VAL A N 1
ATOM 769 C CA . VAL A 1 96 ? 12.508 -4.178 -1.298 1.00 78.94 96 VAL A CA 1
ATOM 770 C C . VAL A 1 96 ? 12.908 -3.832 -2.737 1.00 78.94 96 VAL A C 1
ATOM 772 O O . VAL A 1 96 ? 14.092 -3.848 -3.071 1.00 78.94 96 VAL A O 1
ATOM 775 N N . ARG A 1 97 ? 11.945 -3.483 -3.603 1.00 76.56 97 ARG A N 1
ATOM 776 C CA . ARG A 1 97 ? 12.200 -3.197 -5.031 1.00 76.56 97 ARG A CA 1
ATOM 777 C C . ARG A 1 97 ? 12.928 -1.881 -5.269 1.00 76.56 97 ARG A C 1
ATOM 779 O O . ARG A 1 97 ? 13.700 -1.763 -6.220 1.00 76.56 97 ARG A O 1
ATOM 786 N N . ASN A 1 98 ? 12.726 -0.892 -4.404 1.00 70.94 98 ASN A N 1
ATOM 787 C CA . ASN A 1 98 ? 13.392 0.395 -4.548 1.00 70.94 98 ASN A CA 1
ATOM 788 C C . ASN A 1 98 ? 14.887 0.343 -4.194 1.00 70.94 98 ASN A C 1
ATOM 790 O O . ASN A 1 98 ? 15.578 1.341 -4.397 1.00 70.94 98 ASN A O 1
ATOM 794 N N . GLY A 1 99 ? 15.401 -0.813 -3.756 1.00 58.66 99 GLY A N 1
ATOM 795 C CA . GLY A 1 99 ? 16.753 -0.934 -3.214 1.00 58.66 99 GLY A CA 1
ATOM 796 C C . GLY A 1 99 ? 16.874 -0.203 -1.882 1.00 58.66 99 GLY A C 1
ATOM 797 O O . GLY A 1 99 ? 17.957 0.247 -1.524 1.00 58.66 99 GLY A O 1
ATOM 798 N N . SER A 1 100 ? 15.747 -0.019 -1.184 1.00 52.09 100 SER A N 1
ATOM 799 C CA . SER A 1 100 ? 15.761 0.561 0.143 1.00 52.09 100 SER A CA 1
ATOM 800 C C . SER A 1 100 ? 16.294 -0.502 1.092 1.00 52.09 100 SER A C 1
ATOM 802 O O . SER A 1 100 ? 15.547 -1.319 1.625 1.00 52.09 100 SER A O 1
ATOM 804 N N . ASP A 1 101 ? 17.601 -0.465 1.326 1.00 47.47 101 ASP A N 1
ATOM 805 C CA . ASP A 1 101 ? 18.275 -1.162 2.423 1.00 47.47 101 ASP A CA 1
ATOM 806 C C . ASP A 1 101 ? 17.840 -0.632 3.807 1.00 47.47 101 ASP A C 1
ATOM 808 O O . ASP A 1 101 ? 18.501 -0.897 4.816 1.00 47.47 101 ASP A O 1
ATOM 812 N N . ASP A 1 102 ? 16.730 0.114 3.889 1.00 46.66 102 ASP A N 1
ATOM 813 C CA . ASP A 1 102 ? 16.118 0.561 5.133 1.00 46.66 102 ASP A CA 1
ATOM 814 C C . ASP A 1 102 ? 15.494 -0.638 5.859 1.00 46.66 102 ASP A C 1
ATOM 816 O O . ASP A 1 102 ? 14.283 -0.873 5.908 1.00 46.66 102 ASP A O 1
ATOM 820 N N . LYS A 1 103 ? 16.385 -1.402 6.497 1.00 52.38 103 LYS A N 1
ATOM 821 C CA . LYS A 1 103 ? 16.115 -2.410 7.529 1.00 52.38 103 LYS A CA 1
ATOM 822 C C . LYS A 1 103 ? 15.223 -1.876 8.655 1.00 52.38 103 LYS A C 1
ATOM 824 O O . LYS A 1 103 ? 14.733 -2.669 9.451 1.00 52.38 103 LYS A O 1
ATOM 829 N N . THR A 1 104 ? 15.010 -0.565 8.731 1.00 47.84 104 THR A N 1
ATOM 830 C CA . THR A 1 104 ? 14.192 0.123 9.729 1.00 47.84 104 THR A CA 1
ATOM 831 C C . THR A 1 104 ? 12.721 -0.289 9.666 1.00 47.84 104 THR A C 1
ATOM 833 O O . THR A 1 104 ? 12.145 -0.542 10.718 1.00 47.84 104 THR A O 1
ATOM 836 N N . ILE A 1 105 ? 12.125 -0.496 8.484 1.00 52.22 105 ILE A N 1
ATOM 837 C CA . ILE A 1 105 ? 10.691 -0.847 8.392 1.00 52.22 105 ILE A CA 1
ATOM 838 C C . ILE A 1 105 ? 10.424 -2.300 8.829 1.00 52.22 105 ILE A C 1
ATOM 840 O O . ILE A 1 105 ? 9.446 -2.562 9.527 1.00 52.22 105 ILE A O 1
ATOM 844 N N . LEU A 1 106 ? 11.318 -3.244 8.502 1.00 51.12 106 LEU A N 1
ATOM 845 C CA . LEU A 1 106 ? 11.196 -4.645 8.942 1.00 51.12 106 LEU A CA 1
ATOM 846 C C . LEU A 1 106 ? 11.595 -4.837 10.416 1.00 51.12 106 LEU A C 1
ATOM 848 O O . LEU A 1 106 ? 11.054 -5.698 11.119 1.00 51.12 106 LEU A O 1
ATOM 852 N N . ALA A 1 107 ? 12.559 -4.037 10.886 1.00 48.84 107 ALA A N 1
ATOM 853 C CA . ALA A 1 107 ? 12.982 -4.038 12.277 1.00 48.84 107 ALA A CA 1
ATOM 854 C C . ALA A 1 107 ? 11.896 -3.456 13.181 1.00 48.84 107 ALA A C 1
ATOM 856 O O . ALA A 1 107 ? 11.671 -4.007 14.249 1.00 48.84 107 ALA A O 1
ATOM 857 N N . GLN A 1 108 ? 11.172 -2.417 12.759 1.00 51.31 108 GLN A N 1
ATOM 858 C CA . GLN A 1 108 ? 10.173 -1.775 13.613 1.00 51.31 108 GLN A CA 1
ATOM 859 C C . GLN A 1 108 ? 8.990 -2.700 13.926 1.00 51.31 108 GLN A C 1
ATOM 861 O O . GLN A 1 108 ? 8.635 -2.853 15.090 1.00 51.31 108 GLN A O 1
ATOM 866 N N . THR A 1 109 ? 8.478 -3.443 12.939 1.00 51.84 109 THR A N 1
ATOM 867 C CA . THR A 1 109 ? 7.418 -4.441 13.175 1.00 51.84 109 THR A CA 1
ATOM 868 C C . THR A 1 109 ? 7.889 -5.628 14.017 1.00 51.84 109 THR A C 1
ATOM 870 O O . THR A 1 109 ? 7.107 -6.193 14.778 1.00 51.84 109 THR A O 1
ATOM 873 N N . SER A 1 110 ? 9.166 -6.011 13.904 1.00 53.66 110 SER A N 1
ATOM 874 C CA . SER A 1 110 ? 9.742 -7.125 14.675 1.00 53.66 110 SER A CA 1
ATOM 875 C C . SER A 1 110 ? 10.090 -6.721 16.113 1.00 53.66 110 SER A C 1
ATOM 877 O O . SER A 1 110 ? 9.909 -7.513 17.035 1.00 53.66 110 SER A O 1
ATOM 879 N N . ILE A 1 111 ? 10.562 -5.488 16.318 1.00 62.03 111 ILE A N 1
ATOM 880 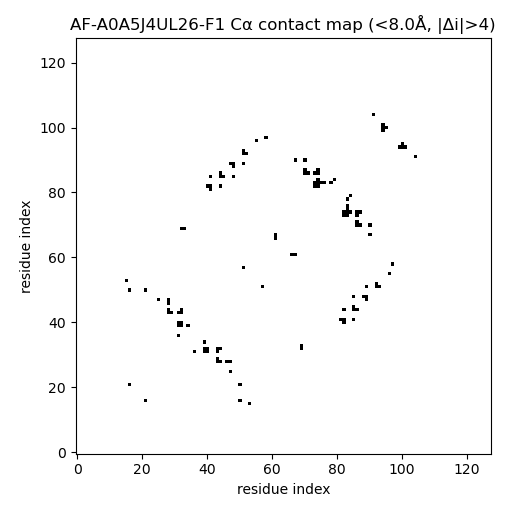C CA . ILE A 1 111 ? 10.888 -4.923 17.634 1.00 62.03 111 ILE A CA 1
ATOM 881 C C . ILE A 1 111 ? 9.601 -4.650 18.415 1.00 62.03 111 ILE A C 1
ATOM 883 O O . ILE A 1 111 ? 9.499 -5.088 19.555 1.00 62.03 111 ILE A O 1
ATOM 887 N N . GLU A 1 112 ? 8.590 -4.027 17.801 1.00 60.91 112 GLU A N 1
ATOM 888 C CA . GLU A 1 112 ? 7.305 -3.760 18.466 1.00 60.91 112 GLU A CA 1
ATOM 889 C C . GLU A 1 112 ? 6.570 -5.048 18.863 1.00 60.91 112 GLU A C 1
ATOM 891 O O . GLU A 1 112 ? 5.918 -5.094 19.909 1.00 60.91 112 GLU A O 1
ATOM 896 N N . GLN A 1 113 ? 6.678 -6.109 18.057 1.00 68.38 113 GLN A N 1
ATOM 897 C CA . GLN A 1 113 ? 6.117 -7.415 18.400 1.00 68.38 113 GLN A CA 1
ATOM 898 C C . GLN A 1 113 ? 6.889 -8.056 19.564 1.00 68.38 113 GLN A C 1
ATOM 900 O O . GLN A 1 113 ? 6.275 -8.478 20.540 1.00 68.38 113 GLN A O 1
ATOM 905 N N . LYS A 1 114 ? 8.228 -8.024 19.526 1.00 71.19 114 LYS A N 1
ATOM 906 C CA . LYS A 1 114 ? 9.078 -8.556 20.598 1.00 71.19 114 LYS A CA 1
ATOM 907 C C . LYS A 1 114 ? 8.881 -7.825 21.933 1.00 71.19 114 LYS A C 1
ATOM 909 O O . LYS A 1 114 ? 8.807 -8.468 22.975 1.00 71.19 114 LYS A O 1
ATOM 914 N N . GLU A 1 115 ? 8.757 -6.497 21.923 1.00 73.81 115 GLU A N 1
ATOM 915 C CA . GLU A 1 115 ? 8.501 -5.710 23.138 1.00 73.81 115 GLU A CA 1
ATOM 916 C C . GLU A 1 115 ? 7.114 -5.981 23.737 1.00 73.81 115 GLU A C 1
ATOM 918 O O . GLU A 1 115 ? 6.944 -5.923 24.959 1.00 73.81 115 GLU A O 1
ATOM 923 N N . LYS A 1 116 ? 6.111 -6.281 22.901 1.00 72.38 116 LYS A N 1
ATOM 924 C CA . LYS A 1 116 ? 4.789 -6.714 23.371 1.00 72.38 116 LYS A CA 1
ATOM 925 C C . LYS A 1 116 ? 4.853 -8.097 24.007 1.00 72.38 116 LYS A C 1
ATOM 927 O O . LYS A 1 116 ? 4.320 -8.265 25.103 1.00 72.38 116 LYS A O 1
ATOM 932 N N . ASP A 1 117 ? 5.542 -9.036 23.368 1.00 77.88 117 ASP A N 1
ATOM 933 C CA . ASP A 1 117 ? 5.677 -10.407 23.860 1.00 77.88 117 ASP A CA 1
ATOM 934 C C . ASP A 1 117 ? 6.443 -10.443 25.205 1.00 77.88 117 ASP A C 1
ATOM 936 O O . ASP A 1 117 ? 5.981 -11.066 26.160 1.00 77.88 117 ASP A O 1
ATOM 940 N N . GLU A 1 118 ? 7.527 -9.664 25.355 1.00 80.81 118 GLU A N 1
ATOM 941 C CA . GLU A 1 118 ? 8.271 -9.546 26.626 1.00 80.81 118 GLU A CA 1
ATOM 942 C C . GLU A 1 118 ? 7.451 -8.898 27.758 1.00 80.81 118 GLU A C 1
ATOM 944 O O . GLU A 1 118 ? 7.630 -9.226 28.935 1.00 80.81 118 GLU A O 1
ATOM 949 N N . LYS A 1 119 ? 6.559 -7.948 27.443 1.00 81.50 119 LYS A N 1
ATOM 950 C CA . LYS A 1 119 ? 5.679 -7.334 28.453 1.00 81.50 119 LYS A CA 1
ATOM 951 C C . LYS A 1 119 ? 4.608 -8.305 28.940 1.00 81.50 119 LYS A C 1
ATOM 953 O O . LYS A 1 119 ? 4.294 -8.284 30.129 1.00 81.50 119 LYS A O 1
ATOM 958 N N . ILE A 1 120 ? 4.069 -9.138 28.050 1.00 84.50 120 ILE A N 1
ATOM 959 C CA . ILE A 1 120 ? 3.081 -10.168 28.395 1.00 84.50 120 ILE A CA 1
ATOM 960 C C . ILE A 1 120 ? 3.719 -11.208 29.324 1.00 84.50 120 ILE A C 1
ATOM 962 O O . ILE A 1 120 ? 3.172 -11.476 30.391 1.00 84.50 120 ILE A O 1
ATOM 966 N N . GLU A 1 121 ? 4.918 -11.695 28.994 1.00 84.44 121 GLU A N 1
ATOM 967 C CA . GLU A 1 121 ? 5.637 -12.675 29.820 1.00 84.44 121 GLU A CA 1
ATOM 968 C C . GLU A 1 121 ? 5.924 -12.147 31.240 1.00 84.44 121 GLU A C 1
ATOM 970 O O . GLU A 1 121 ? 5.697 -12.840 32.234 1.00 84.44 121 GLU A O 1
ATOM 975 N N . LYS A 1 122 ? 6.356 -10.884 31.366 1.00 82.56 122 LYS A N 1
ATOM 976 C CA . LYS A 1 122 ? 6.616 -10.253 32.675 1.00 82.56 122 LYS A CA 1
ATOM 977 C C . LYS A 1 122 ? 5.347 -10.072 33.514 1.00 82.56 122 LYS A C 1
ATOM 979 O O . LYS A 1 122 ? 5.402 -10.200 34.737 1.00 82.56 122 LYS A O 1
ATOM 984 N N . LEU A 1 123 ? 4.210 -9.780 32.882 1.00 80.19 123 LEU A N 1
ATOM 985 C CA . LEU A 1 123 ? 2.914 -9.666 33.561 1.00 80.19 123 LEU A CA 1
ATOM 986 C C . LEU A 1 123 ? 2.417 -11.023 34.079 1.00 80.19 123 LEU A C 1
ATOM 988 O O . LEU A 1 123 ? 1.912 -11.097 35.197 1.00 80.19 123 LEU A O 1
ATOM 992 N N . GLU A 1 124 ? 2.593 -12.096 33.306 1.00 83.06 124 GLU A N 1
ATOM 993 C CA . GLU A 1 124 ? 2.225 -13.453 33.730 1.00 83.06 124 GLU A CA 1
ATOM 994 C C . GLU A 1 124 ? 3.090 -13.956 34.892 1.00 83.06 124 GLU A C 1
ATOM 996 O O . GLU A 1 124 ? 2.578 -14.612 35.800 1.00 83.06 124 GLU A O 1
ATOM 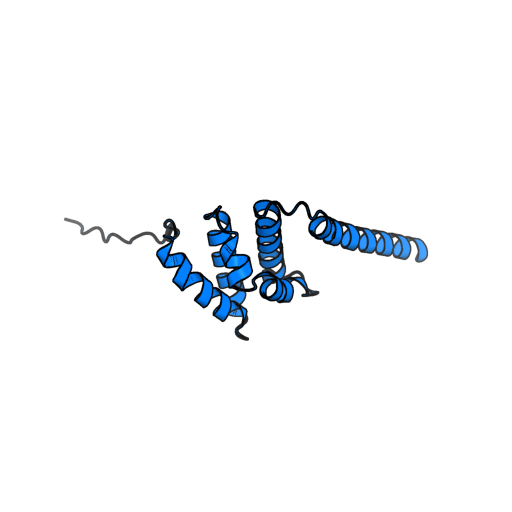1001 N N . GLN A 1 125 ? 4.383 -13.618 34.899 1.00 80.62 125 GLN A N 1
ATOM 1002 C CA . GLN A 1 125 ? 5.296 -13.964 35.992 1.00 80.62 125 GLN A CA 1
ATOM 1003 C C . GLN A 1 125 ? 5.013 -13.172 37.277 1.00 80.62 125 GLN A C 1
ATOM 1005 O O . GLN A 1 125 ? 5.171 -13.719 38.361 1.00 80.62 125 GLN A O 1
ATOM 1010 N N . SER A 1 126 ? 4.574 -11.913 37.176 1.00 79.62 126 SER A N 1
ATOM 1011 C CA . SER A 1 126 ? 4.265 -11.075 38.347 1.00 79.62 126 SER A CA 1
ATOM 1012 C C . SER A 1 126 ? 2.936 -11.424 39.034 1.00 79.62 126 SER A C 1
ATOM 1014 O O . SER A 1 126 ? 2.714 -10.978 40.158 1.00 79.62 126 SER A O 1
ATOM 1016 N N . ASN A 1 127 ? 2.049 -12.164 38.362 1.00 75.06 127 ASN A N 1
ATOM 1017 C CA . ASN A 1 127 ? 0.736 -12.574 38.876 1.00 75.06 127 ASN A CA 1
ATOM 1018 C C . ASN A 1 127 ? 0.706 -14.031 39.391 1.00 75.06 127 ASN A C 1
ATOM 1020 O O . ASN A 1 127 ? -0.376 -14.544 39.691 1.00 75.06 127 ASN A O 1
ATOM 1024 N N . ARG A 1 128 ? 1.863 -14.699 39.477 1.00 64.69 128 ARG A N 1
ATOM 1025 C CA . ARG A 1 128 ? 2.052 -15.993 40.153 1.00 64.69 128 ARG A CA 1
ATOM 1026 C C . ARG A 1 128 ? 2.738 -15.796 41.497 1.00 64.69 128 ARG A C 1
ATOM 1028 O O . ARG A 1 128 ? 2.392 -16.566 42.417 1.00 64.69 128 ARG A O 1
#

pLDDT: mean 73.41, std 16.41, range [38.94, 94.31]

Nearest PDB structures (foldseek):
  2ru4-assembly1_A  TM=6.466E-01  e=9.986E-02  synthetic construct
  5iz9-assembly1_A  TM=7.533E-01  e=4.501E-01  Homo sapiens
  3nmw-assembly2_B  TM=7.280E-01  e=4.265E-01  Homo sapiens

Secondary structure (DSSP, 8-state):
---------S--------HHHHHHHHHHHHHHHHSS-GGGHHHHHHHHHHHHHH-S-THHHHHHTTHHHHHHHHHT-SS--HHHHHHHHHHHHHHHHTT---HHHHHHHHHHHHHHHHHHHHHHHHT-

Radius of gyration: 20.21 Å; Cα contacts (8 Å, |Δi|>4): 64; chains: 1; bounding box: 46×41×74 Å

Mean predicted aligned error: 14.69 Å

Foldseek 3Di:
DDPPPDDPPPPDPPDQCPPVNCVVLVVVLLVLLVDPPVVSQLVSLVVLQVVLVRDLVPLPVCVVPVLVVSLVVQCPDPDCDSSNVSSLSSVVSNCVSVVNPPCVSVVVVVVVVVVVVVVVVVVVVVVD

Sequence (128 aa):
MEKSTFRPEKTSLFGTTTGSDVITIIPRLIQDLESDVTNLHIPALRQFLNIILDDHENKDWTLKYKLMPLLNKFVGNVEKNEEYVLSSTILHVIGVRNGSDDKTILAQTSIEQKEKDEKIEKLEQSNR